Protein AF-A0A131Z9B3-F1 (afdb_monomer)

Mean predicted aligned error: 13.06 Å

Structure (mmCIF, N/CA/C/O backbone):
data_AF-A0A131Z9B3-F1
#
_entry.id   AF-A0A131Z9B3-F1
#
loop_
_atom_site.group_PDB
_atom_site.id
_atom_site.type_symbol
_atom_site.label_atom_id
_atom_site.label_alt_id
_atom_site.label_comp_id
_atom_site.label_asym_id
_atom_site.label_entity_id
_atom_site.label_seq_id
_atom_site.pdbx_PDB_ins_code
_atom_site.Cartn_x
_atom_site.Cartn_y
_atom_site.Cartn_z
_atom_site.occupancy
_atom_site.B_iso_or_equiv
_atom_site.auth_seq_id
_atom_site.auth_comp_id
_atom_site.auth_asym_id
_atom_site.auth_atom_id
_atom_site.pdbx_PDB_model_num
ATOM 1 N N . SER A 1 1 ? 36.585 51.308 -20.147 1.00 36.72 1 SER A N 1
ATOM 2 C CA . SER A 1 1 ? 36.541 50.036 -20.895 1.00 36.72 1 SER A CA 1
ATOM 3 C C . SER A 1 1 ? 36.132 48.936 -19.931 1.00 36.72 1 SER A C 1
ATOM 5 O O . SER A 1 1 ? 36.941 48.475 -19.138 1.00 36.72 1 SER A O 1
ATOM 7 N N . SER A 1 2 ? 34.844 48.601 -19.913 1.00 39.72 2 SER A N 1
ATOM 8 C CA . SER A 1 2 ? 34.264 47.628 -18.982 1.00 39.72 2 SER A CA 1
ATOM 9 C C . SER A 1 2 ? 34.502 46.214 -19.513 1.00 39.72 2 SER A C 1
ATOM 11 O O . SER A 1 2 ? 33.934 45.838 -20.535 1.00 39.72 2 SER A O 1
ATOM 13 N N . GLY A 1 3 ? 35.379 45.453 -18.857 1.00 37.06 3 GLY A N 1
ATOM 14 C CA . GLY A 1 3 ? 35.622 44.047 -19.174 1.00 37.06 3 GLY A CA 1
ATOM 15 C C . GLY A 1 3 ? 34.468 43.186 -18.672 1.00 37.06 3 GLY A C 1
ATOM 16 O O . GLY A 1 3 ? 34.291 43.030 -17.467 1.00 37.06 3 GLY A O 1
ATOM 17 N N . ALA A 1 4 ? 33.668 42.647 -19.591 1.00 42.78 4 ALA A N 1
ATOM 18 C CA . ALA A 1 4 ? 32.653 41.654 -19.276 1.00 42.78 4 ALA A CA 1
ATOM 19 C C . ALA A 1 4 ? 33.339 40.343 -18.860 1.00 42.78 4 ALA A C 1
ATOM 21 O O . ALA A 1 4 ? 34.060 39.730 -19.648 1.00 42.78 4 ALA A O 1
ATOM 22 N N . ALA A 1 5 ? 33.120 39.917 -17.616 1.00 46.53 5 ALA A N 1
ATOM 23 C CA . ALA A 1 5 ? 33.503 38.593 -17.150 1.00 46.53 5 ALA A CA 1
ATOM 24 C C . ALA A 1 5 ? 32.628 37.549 -17.862 1.00 46.53 5 ALA A C 1
ATOM 26 O O . ALA A 1 5 ? 31.458 37.365 -17.531 1.00 46.53 5 ALA A O 1
ATOM 27 N N . VAL A 1 6 ? 33.192 36.887 -18.872 1.00 53.12 6 VAL A N 1
ATOM 28 C CA . VAL A 1 6 ? 32.571 35.736 -19.531 1.00 53.12 6 VAL A CA 1
ATOM 29 C C . VAL A 1 6 ? 32.678 34.552 -18.571 1.00 53.12 6 VAL A C 1
ATOM 31 O O . VAL A 1 6 ? 33.721 33.911 -18.464 1.00 53.12 6 VAL A O 1
ATOM 34 N N . VAL A 1 7 ? 31.609 34.294 -17.818 1.00 51.56 7 VAL A N 1
ATOM 35 C CA . VAL A 1 7 ? 31.485 33.079 -17.003 1.00 51.56 7 VAL A CA 1
ATOM 36 C C . VAL A 1 7 ? 31.405 31.878 -17.959 1.00 51.56 7 VAL A C 1
ATOM 38 O O . VAL A 1 7 ? 30.565 31.888 -18.860 1.00 51.56 7 VAL A O 1
ATOM 41 N N . PRO A 1 8 ? 32.253 30.843 -17.811 1.00 47.38 8 PRO A N 1
ATOM 42 C CA . PRO A 1 8 ? 32.248 29.695 -18.710 1.00 47.38 8 PRO A CA 1
ATOM 43 C C . PRO A 1 8 ? 30.948 28.889 -18.556 1.00 47.38 8 PRO A C 1
ATOM 45 O O . PRO A 1 8 ? 30.702 28.243 -17.536 1.00 47.38 8 PRO A O 1
ATOM 48 N N . THR A 1 9 ? 30.124 28.904 -19.604 1.00 52.09 9 THR A N 1
ATOM 49 C CA . THR A 1 9 ? 28.830 28.205 -19.719 1.00 52.09 9 THR A CA 1
ATOM 50 C C . THR A 1 9 ? 28.930 26.686 -19.528 1.00 52.09 9 THR A C 1
ATOM 52 O O . THR A 1 9 ? 27.989 26.069 -19.031 1.00 52.09 9 THR A O 1
ATOM 55 N N . HIS A 1 10 ? 30.096 26.089 -19.795 1.00 46.84 10 HIS A N 1
ATOM 56 C CA . HIS A 1 10 ? 30.344 24.653 -19.617 1.00 46.84 10 HIS A CA 1
ATOM 57 C C . HIS A 1 10 ? 30.249 24.153 -18.163 1.00 46.84 10 HIS A C 1
ATOM 59 O O . HIS A 1 10 ? 30.003 22.967 -17.937 1.00 46.84 10 HIS A O 1
ATOM 65 N N . VAL A 1 11 ? 30.436 25.022 -17.163 1.00 47.84 11 VAL A N 1
ATOM 66 C CA . VAL A 1 11 ? 30.339 24.625 -15.744 1.00 47.84 11 VAL A CA 1
ATOM 67 C C . VAL A 1 11 ? 28.879 24.595 -15.280 1.00 47.84 11 VAL A C 1
ATOM 69 O O . VAL A 1 11 ? 28.500 23.750 -14.467 1.00 47.84 11 VAL A O 1
ATOM 72 N N . VAL A 1 12 ? 28.040 25.468 -15.846 1.00 46.88 12 VAL A N 1
ATOM 73 C CA . VAL A 1 12 ? 26.633 25.619 -15.455 1.00 46.88 12 VAL A CA 1
ATOM 74 C C . VAL A 1 12 ? 25.796 24.433 -15.947 1.00 46.88 12 VAL A C 1
ATOM 76 O O . VAL A 1 12 ? 25.073 23.843 -15.143 1.00 46.88 12 VAL A O 1
ATOM 79 N N . GLU A 1 13 ? 25.962 23.999 -17.204 1.00 48.81 13 GLU A N 1
ATOM 80 C CA . GLU A 1 13 ? 25.230 22.843 -17.761 1.00 48.81 13 GLU A CA 1
ATOM 81 C C . GLU A 1 13 ? 25.538 21.528 -17.026 1.00 48.81 13 GLU A C 1
ATOM 83 O O . GLU A 1 13 ? 24.637 20.735 -16.749 1.00 48.81 13 GLU A O 1
ATOM 88 N N . SER A 1 14 ? 26.799 21.306 -16.635 1.00 47.00 14 SER A N 1
ATOM 89 C CA . SER A 1 14 ? 27.214 20.088 -15.919 1.00 47.00 14 SER A CA 1
ATOM 90 C C . SER A 1 14 ? 26.581 19.983 -14.524 1.00 47.00 14 SER A C 1
ATOM 92 O O . SER A 1 14 ? 26.219 18.892 -14.076 1.00 47.00 14 SER A O 1
ATOM 94 N N . MET A 1 15 ? 26.397 21.114 -13.835 1.00 49.16 15 MET A N 1
ATOM 95 C CA . MET A 1 15 ? 25.743 21.156 -12.522 1.00 49.16 15 MET A CA 1
ATOM 96 C C . MET A 1 15 ? 24.228 20.936 -12.620 1.00 49.16 15 MET A C 1
ATOM 98 O O . MET A 1 15 ? 23.665 20.225 -11.785 1.00 49.16 15 MET A O 1
ATOM 102 N N . THR A 1 16 ? 23.568 21.473 -13.654 1.00 56.00 16 THR A N 1
ATOM 103 C CA . THR A 1 16 ? 22.118 21.285 -13.843 1.00 56.00 16 THR A CA 1
ATOM 104 C C . THR A 1 16 ? 21.785 19.842 -14.222 1.00 56.00 16 THR A C 1
ATOM 106 O O . THR A 1 16 ? 20.843 19.265 -13.681 1.00 56.00 16 THR A O 1
ATOM 109 N N . LEU A 1 17 ? 22.600 19.218 -15.081 1.00 57.00 17 LEU A N 1
ATOM 110 C CA . LEU A 1 17 ? 22.405 17.832 -15.512 1.00 57.00 17 LEU A CA 1
ATOM 111 C C . LEU A 1 17 ? 22.572 16.839 -14.349 1.00 57.00 17 LEU A C 1
ATOM 113 O O . LEU A 1 17 ? 21.768 15.922 -14.189 1.00 57.00 17 LEU A O 1
ATOM 117 N N . LYS A 1 18 ? 23.580 17.053 -13.489 1.00 57.09 18 LYS A N 1
ATOM 118 C CA . LYS A 1 18 ? 23.799 16.242 -12.279 1.00 57.09 18 LYS A CA 1
ATOM 119 C C . LYS A 1 18 ? 22.668 16.413 -11.263 1.00 57.09 18 LYS A C 1
ATOM 121 O O . LYS A 1 18 ? 22.209 15.420 -10.703 1.00 57.09 18 LYS A O 1
ATOM 126 N N . GLY A 1 19 ? 22.182 17.640 -11.059 1.00 62.81 19 GLY A N 1
ATOM 127 C CA . GLY A 1 19 ? 21.039 17.916 -10.182 1.00 62.81 19 GLY A CA 1
ATOM 128 C C . GLY A 1 19 ? 19.744 17.254 -10.663 1.00 62.81 19 GLY A C 1
ATOM 129 O O . GLY A 1 19 ? 19.038 16.635 -9.868 1.00 62.81 19 GLY A O 1
ATOM 130 N N . LEU A 1 20 ? 19.473 17.299 -11.971 1.00 68.00 20 LEU A N 1
ATOM 131 C CA . LEU A 1 20 ? 18.334 16.610 -12.587 1.00 68.00 20 LEU A CA 1
ATOM 132 C C . LEU A 1 20 ? 18.451 15.085 -12.470 1.00 68.00 20 LEU A C 1
ATOM 134 O O . LEU A 1 20 ? 17.455 14.419 -12.196 1.00 68.00 20 LEU A O 1
ATOM 138 N N . PHE A 1 21 ? 19.658 14.530 -12.604 1.00 71.62 21 PHE A N 1
ATOM 139 C CA . PHE A 1 21 ? 19.892 13.093 -12.458 1.00 71.62 21 PHE A CA 1
ATOM 140 C C . PHE A 1 21 ? 19.677 12.614 -11.017 1.00 71.62 21 PHE A C 1
ATOM 142 O O . PHE A 1 21 ? 19.010 11.606 -10.791 1.00 71.62 21 PHE A O 1
ATOM 149 N N . ILE A 1 22 ? 20.173 13.365 -10.028 1.00 74.19 22 ILE A N 1
ATOM 150 C CA . ILE A 1 22 ? 19.950 13.075 -8.602 1.00 74.19 22 ILE A CA 1
ATOM 151 C C . ILE A 1 22 ? 18.462 13.201 -8.259 1.00 74.19 22 ILE A C 1
ATOM 153 O O . ILE A 1 22 ? 17.910 12.325 -7.596 1.00 74.19 22 ILE A O 1
ATOM 157 N N . GLY A 1 23 ? 17.793 14.247 -8.753 1.00 72.25 23 GLY A N 1
ATOM 158 C CA . GLY A 1 23 ? 16.352 14.429 -8.583 1.00 72.25 23 GLY A CA 1
ATOM 159 C C . GLY A 1 23 ? 15.547 13.275 -9.183 1.00 72.25 23 GLY A C 1
ATOM 160 O O . GLY A 1 23 ? 14.670 12.730 -8.519 1.00 72.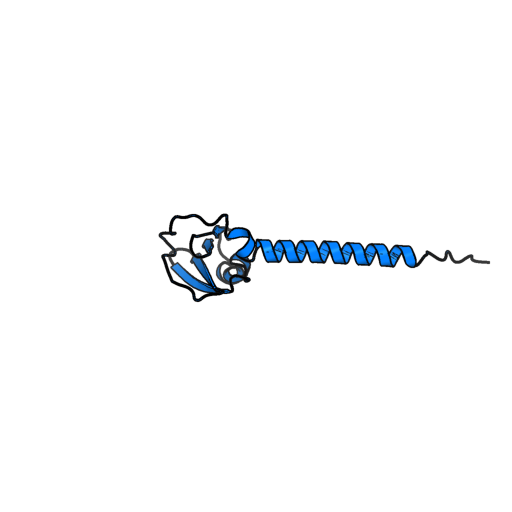25 23 GLY A O 1
ATOM 161 N N . TYR A 1 24 ? 15.890 12.843 -10.398 1.00 73.31 24 TYR A N 1
ATOM 162 C CA . TYR A 1 24 ? 15.264 11.701 -11.062 1.00 73.31 24 TYR A CA 1
ATOM 163 C C . TYR A 1 24 ? 15.501 10.392 -10.302 1.00 73.31 24 TYR A C 1
ATOM 165 O O . TYR A 1 24 ? 14.560 9.622 -10.112 1.00 73.31 24 TYR A O 1
ATOM 173 N N . LEU A 1 25 ? 16.720 10.142 -9.817 1.00 72.81 25 LEU A N 1
ATOM 174 C CA . LEU A 1 25 ? 17.028 8.965 -9.001 1.00 72.81 25 LEU A CA 1
ATOM 175 C C . LEU A 1 25 ? 16.253 8.966 -7.682 1.00 72.81 25 LEU A C 1
ATOM 177 O O . LEU A 1 25 ? 15.694 7.935 -7.317 1.00 72.81 25 LEU A O 1
ATOM 181 N N . LEU A 1 26 ? 16.157 10.109 -6.999 1.00 74.94 26 LEU A N 1
ATOM 182 C CA . LEU A 1 26 ? 15.358 10.243 -5.781 1.00 74.94 26 LEU A CA 1
ATOM 183 C C . LEU A 1 26 ? 13.871 10.023 -6.058 1.00 74.94 26 LEU A C 1
ATOM 185 O O . LEU A 1 26 ? 13.224 9.306 -5.301 1.00 74.94 26 LEU A O 1
ATOM 189 N N . LEU A 1 27 ? 13.332 10.568 -7.152 1.00 71.19 27 LEU A N 1
ATOM 190 C CA . LEU A 1 27 ? 11.934 10.360 -7.535 1.00 71.19 27 LEU A CA 1
ATOM 191 C C . LEU A 1 27 ? 11.649 8.898 -7.888 1.00 71.19 27 LEU A C 1
ATOM 193 O O . LEU A 1 27 ? 10.620 8.363 -7.486 1.00 71.19 27 LEU A O 1
ATOM 197 N N . ASN A 1 28 ? 12.563 8.237 -8.601 1.00 62.12 28 ASN A N 1
ATOM 198 C CA . ASN A 1 28 ? 12.454 6.814 -8.913 1.00 62.12 28 ASN A CA 1
ATOM 199 C C . ASN A 1 28 ? 12.589 5.959 -7.661 1.00 62.12 28 ASN A C 1
ATOM 201 O O . ASN A 1 28 ? 11.846 4.998 -7.518 1.00 62.12 28 ASN A O 1
ATOM 205 N N . PHE A 1 29 ? 13.477 6.317 -6.734 1.00 63.84 29 PHE A N 1
ATOM 206 C CA . PHE A 1 29 ? 13.610 5.623 -5.461 1.00 63.84 29 PHE A CA 1
ATOM 207 C C . PHE A 1 29 ? 12.360 5.814 -4.604 1.00 63.84 29 PHE A C 1
ATOM 209 O O . PHE A 1 29 ? 11.817 4.833 -4.118 1.00 63.84 29 PHE A O 1
ATOM 216 N N . LEU A 1 30 ? 11.828 7.031 -4.482 1.00 62.19 30 LEU A N 1
ATOM 217 C CA . LEU A 1 30 ? 10.552 7.311 -3.814 1.00 62.19 30 LEU A CA 1
ATOM 218 C C . LEU A 1 30 ? 9.402 6.548 -4.475 1.00 62.19 30 LEU A C 1
ATOM 220 O O . LEU A 1 30 ? 8.630 5.889 -3.787 1.00 62.19 30 LEU A O 1
ATOM 224 N N . SER A 1 31 ? 9.307 6.564 -5.803 1.00 61.12 31 SER A N 1
ATOM 225 C CA . SER A 1 31 ? 8.303 5.811 -6.561 1.00 61.12 31 SER A CA 1
ATOM 226 C C . SER A 1 31 ? 8.453 4.305 -6.344 1.00 61.12 31 SER A C 1
ATOM 228 O O . SER A 1 31 ? 7.480 3.623 -6.050 1.00 61.12 31 SER A O 1
ATOM 230 N N . ALA A 1 32 ? 9.673 3.776 -6.387 1.00 57.94 32 ALA A N 1
ATOM 231 C CA . ALA A 1 32 ? 9.958 2.365 -6.167 1.00 57.94 32 ALA A CA 1
ATOM 232 C C . ALA A 1 32 ? 9.673 1.946 -4.718 1.00 57.94 32 ALA A C 1
ATOM 234 O O . ALA A 1 32 ? 9.099 0.887 -4.490 1.00 57.94 32 ALA A O 1
ATOM 235 N N . THR A 1 33 ? 10.030 2.789 -3.746 1.00 58.62 33 THR A N 1
ATOM 236 C CA . THR A 1 33 ? 9.814 2.582 -2.301 1.00 58.62 33 THR A CA 1
ATOM 237 C C . THR A 1 33 ? 8.360 2.815 -1.928 1.00 58.62 33 THR A C 1
ATOM 239 O O . THR A 1 33 ? 7.928 2.488 -0.834 1.00 58.62 33 THR A O 1
ATOM 242 N N . THR A 1 34 ? 7.557 3.380 -2.815 1.00 57.59 34 THR A N 1
ATOM 243 C CA . THR A 1 34 ? 6.125 3.532 -2.586 1.00 57.59 34 THR A CA 1
ATOM 244 C C . THR A 1 34 ? 5.327 2.497 -3.375 1.00 57.59 34 THR A C 1
ATOM 246 O O . THR A 1 34 ? 4.301 2.036 -2.882 1.00 57.59 34 THR A O 1
ATOM 249 N N . SER A 1 35 ? 5.827 2.053 -4.528 1.00 54.84 35 SER A N 1
ATOM 250 C CA . SER A 1 35 ? 5.351 0.892 -5.274 1.00 54.84 35 SER A CA 1
ATOM 251 C C . SER A 1 35 ? 5.679 -0.395 -4.516 1.00 54.84 35 SER A C 1
ATOM 253 O O . SER A 1 35 ? 6.781 -0.573 -4.007 1.00 54.84 35 SER A O 1
ATOM 255 N N . GLY A 1 36 ? 4.754 -1.342 -4.417 1.00 58.44 36 GLY A N 1
ATOM 256 C CA . GLY A 1 36 ? 4.917 -2.541 -3.585 1.00 58.44 36 GLY A CA 1
ATOM 257 C C . GLY A 1 36 ? 5.997 -3.536 -4.045 1.00 58.44 36 GLY A C 1
ATOM 258 O O . GLY A 1 36 ? 6.020 -4.657 -3.532 1.00 58.44 36 GLY A O 1
ATOM 259 N N . LEU A 1 37 ? 6.856 -3.176 -5.014 1.00 59.53 37 LEU A N 1
ATOM 260 C CA . LEU A 1 37 ? 7.902 -4.031 -5.580 1.00 59.53 37 LEU A CA 1
ATOM 261 C C . LEU A 1 37 ? 9.097 -4.224 -4.645 1.00 59.53 37 LEU A C 1
ATOM 263 O O . LEU A 1 37 ? 9.443 -5.369 -4.361 1.00 59.53 37 LEU A O 1
ATOM 267 N N . LEU A 1 38 ? 9.689 -3.136 -4.135 1.00 60.75 38 LEU A N 1
ATOM 268 C CA . LEU A 1 38 ? 10.824 -3.210 -3.196 1.00 60.75 38 LEU A CA 1
ATOM 269 C C . LEU A 1 38 ? 10.449 -3.919 -1.889 1.00 60.75 38 LEU A C 1
ATOM 271 O O . LEU A 1 38 ? 11.287 -4.482 -1.194 1.00 60.75 38 LEU A O 1
ATOM 275 N N . TRP A 1 39 ? 9.158 -3.936 -1.588 1.00 60.81 39 TRP A N 1
ATOM 276 C CA . TRP A 1 39 ? 8.597 -4.471 -0.363 1.00 60.81 39 TRP A CA 1
ATOM 277 C C . TRP A 1 39 ? 8.202 -5.945 -0.429 1.00 60.81 39 TRP A C 1
ATOM 279 O O . TRP A 1 39 ? 7.888 -6.524 0.609 1.00 60.81 39 TRP A O 1
ATOM 289 N N . ARG A 1 40 ? 8.219 -6.573 -1.615 1.00 65.44 40 ARG A N 1
ATOM 290 C CA . ARG A 1 40 ? 7.932 -8.011 -1.779 1.00 65.44 40 ARG A CA 1
ATOM 291 C C . ARG A 1 40 ? 8.714 -8.918 -0.813 1.00 65.44 40 ARG A C 1
ATOM 293 O O . ARG A 1 40 ? 8.060 -9.753 -0.192 1.00 65.44 40 ARG A O 1
ATOM 300 N N . PRO A 1 41 ? 10.043 -8.778 -0.631 1.00 66.25 41 PRO A N 1
ATOM 301 C CA . PRO A 1 41 ? 10.791 -9.623 0.306 1.00 66.25 41 PRO A CA 1
ATOM 302 C C . PRO A 1 41 ? 10.468 -9.348 1.783 1.00 66.25 41 PRO A C 1
ATOM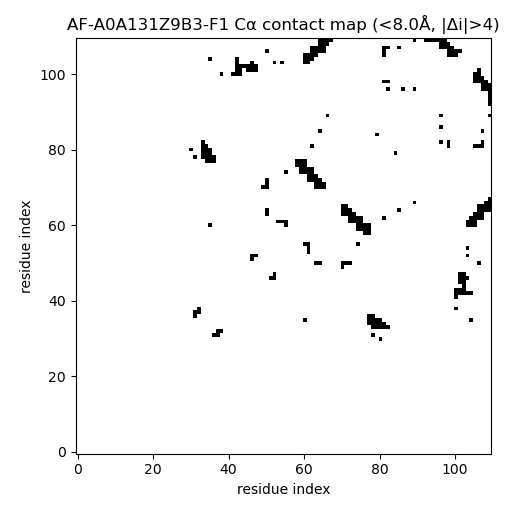 304 O O . PRO A 1 41 ? 10.652 -10.227 2.618 1.00 66.25 41 PRO A O 1
ATOM 307 N N . PHE A 1 42 ? 9.942 -8.165 2.107 1.00 68.00 42 PHE A N 1
ATOM 308 C CA . PHE A 1 42 ? 9.574 -7.767 3.470 1.00 68.00 42 PHE A CA 1
ATOM 309 C C . PHE A 1 42 ? 8.097 -8.025 3.797 1.00 68.00 42 PHE A C 1
ATOM 311 O O . PHE A 1 42 ? 7.616 -7.598 4.848 1.00 68.00 42 PHE A O 1
ATOM 318 N N . ARG A 1 43 ? 7.347 -8.699 2.912 1.00 70.69 43 ARG A N 1
ATOM 319 C CA . ARG A 1 43 ? 5.933 -8.975 3.176 1.00 70.69 43 ARG A CA 1
ATOM 320 C C . ARG A 1 43 ? 5.790 -9.985 4.314 1.00 70.69 43 ARG A C 1
ATOM 322 O O . ARG A 1 43 ? 6.384 -11.066 4.251 1.00 70.69 43 ARG A O 1
ATOM 329 N N . PRO A 1 44 ? 4.970 -9.682 5.332 1.00 68.75 44 PRO A N 1
ATOM 330 C CA . PRO A 1 44 ? 4.694 -10.634 6.393 1.00 68.75 44 PRO A CA 1
ATOM 331 C C . PRO A 1 44 ? 4.026 -11.894 5.822 1.00 68.75 44 PRO A C 1
ATOM 333 O O . PRO A 1 44 ? 3.200 -11.825 4.912 1.00 68.75 44 PRO A O 1
ATOM 336 N N . LYS A 1 45 ? 4.386 -13.063 6.366 1.00 71.31 45 LYS A N 1
ATOM 337 C CA . LYS A 1 45 ? 3.801 -14.360 5.968 1.00 71.31 45 LYS A CA 1
ATOM 338 C C . LYS A 1 45 ? 2.377 -14.553 6.502 1.00 71.31 45 LYS A C 1
ATOM 340 O O . LYS A 1 45 ? 1.637 -15.389 5.984 1.00 71.31 45 LYS A O 1
ATOM 345 N N . THR A 1 46 ? 2.003 -13.789 7.524 1.00 71.50 46 THR A N 1
ATOM 346 C CA . THR A 1 46 ? 0.697 -13.853 8.184 1.00 71.50 46 THR A CA 1
ATOM 347 C C . THR A 1 46 ? -0.299 -12.922 7.498 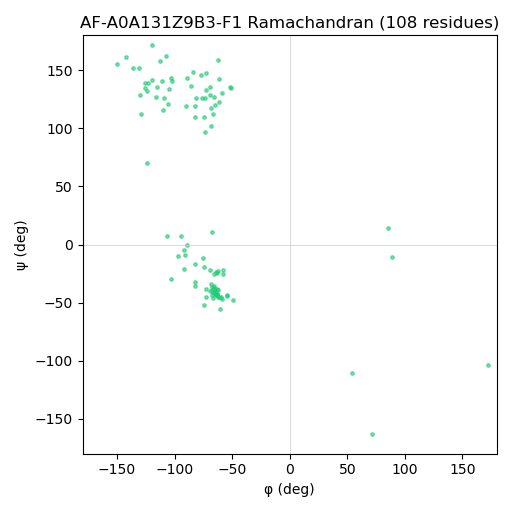1.00 71.50 46 THR A C 1
ATOM 349 O O . THR A 1 46 ? 0.056 -11.836 7.038 1.00 71.50 46 THR A O 1
ATOM 352 N N . ASN A 1 47 ? -1.552 -13.364 7.424 1.00 73.62 47 ASN A N 1
ATOM 353 C CA . ASN A 1 47 ? -2.643 -12.570 6.871 1.00 73.62 47 ASN A CA 1
ATOM 354 C C . ASN A 1 47 ? -3.094 -11.515 7.879 1.00 73.62 47 ASN A C 1
ATOM 356 O O . ASN A 1 47 ? -3.092 -11.772 9.083 1.00 73.62 47 ASN A O 1
ATOM 360 N N . ASP A 1 48 ? -3.505 -10.350 7.386 1.00 75.69 48 ASP A N 1
ATOM 361 C CA . ASP A 1 48 ? -4.030 -9.300 8.250 1.00 75.69 48 ASP A CA 1
ATOM 362 C C . ASP A 1 48 ? -5.513 -9.570 8.550 1.00 75.69 48 ASP A C 1
ATOM 364 O O . ASP A 1 48 ? -6.317 -9.601 7.614 1.00 75.69 48 ASP A O 1
ATOM 368 N N . PRO A 1 49 ? -5.908 -9.752 9.824 1.00 76.19 49 PRO A N 1
ATOM 369 C CA . PRO A 1 49 ? -7.266 -10.172 10.175 1.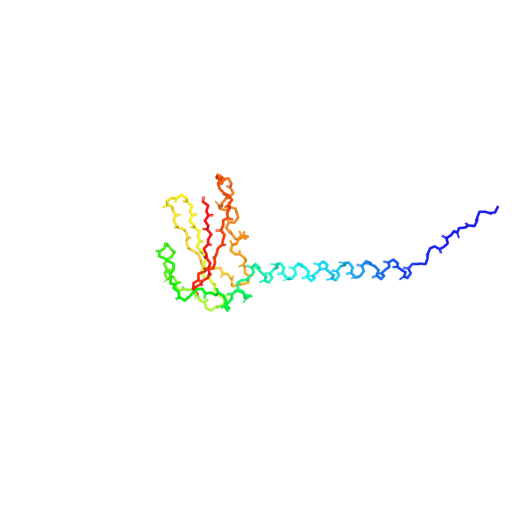00 76.19 49 PRO A CA 1
ATOM 370 C C . PRO A 1 49 ? -8.323 -9.121 9.818 1.00 76.19 49 PRO A C 1
ATOM 372 O O . PRO A 1 49 ? -9.476 -9.467 9.594 1.00 76.19 49 PRO A O 1
ATOM 375 N N . GLN A 1 50 ? -7.934 -7.845 9.743 1.00 77.56 50 GLN A N 1
ATOM 376 C CA . GLN A 1 50 ? -8.847 -6.741 9.440 1.00 77.56 50 GLN A CA 1
ATOM 377 C C . GLN A 1 50 ? -9.100 -6.573 7.942 1.00 77.56 50 GLN A C 1
ATOM 379 O O . GLN A 1 50 ? -10.206 -6.237 7.546 1.00 77.56 50 GLN A O 1
ATOM 384 N N . CYS A 1 51 ? -8.087 -6.814 7.112 1.00 76.75 51 CYS A N 1
ATOM 385 C CA . CYS A 1 51 ? -8.188 -6.622 5.667 1.00 76.75 51 CYS A CA 1
ATOM 386 C C . CYS A 1 51 ? -8.622 -7.899 4.941 1.00 76.75 51 CYS A C 1
ATOM 388 O O . CYS A 1 51 ? -9.144 -7.818 3.835 1.00 76.75 51 CYS A O 1
ATOM 390 N N . GLY A 1 52 ? -8.446 -9.069 5.562 1.00 73.62 52 GLY A N 1
ATOM 391 C CA . GLY A 1 52 ? -8.818 -10.355 4.984 1.00 73.62 52 GLY A CA 1
ATOM 392 C C . GLY A 1 52 ? -7.907 -10.788 3.833 1.00 73.62 52 GLY A C 1
ATOM 393 O O . GLY A 1 52 ? -6.798 -10.279 3.654 1.00 73.62 52 GLY A O 1
ATOM 394 N N . ASN A 1 53 ? -8.399 -11.753 3.052 1.00 71.44 53 ASN A N 1
ATOM 395 C CA . ASN A 1 53 ? -7.679 -12.387 1.948 1.00 71.44 53 ASN A CA 1
ATOM 396 C C . ASN A 1 53 ? -8.478 -12.248 0.648 1.00 71.44 53 ASN A C 1
ATOM 398 O O . ASN A 1 53 ? -9.034 -13.225 0.148 1.0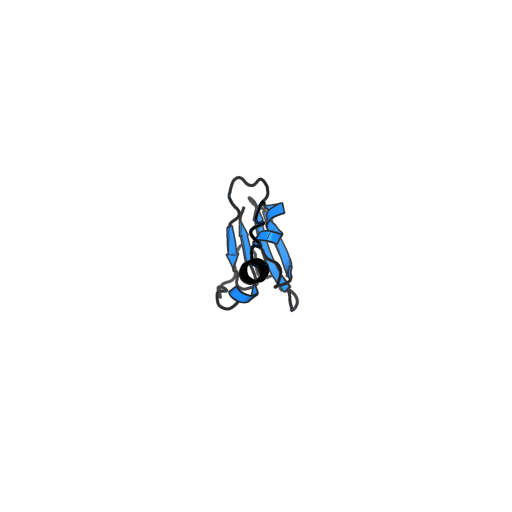0 71.44 53 ASN A O 1
ATOM 402 N N . ALA A 1 54 ? -8.567 -11.035 0.108 1.00 71.38 54 ALA A N 1
ATOM 403 C CA . ALA A 1 54 ? -9.122 -10.849 -1.227 1.00 71.38 54 ALA A CA 1
ATOM 404 C C . ALA A 1 54 ? -8.040 -11.162 -2.272 1.00 71.38 54 ALA A C 1
ATOM 406 O O . ALA A 1 54 ? -6.934 -10.619 -2.227 1.00 71.38 54 ALA A O 1
ATOM 407 N N . TYR A 1 55 ? -8.344 -12.059 -3.211 1.00 75.38 55 TYR A N 1
ATOM 408 C CA . TYR A 1 55 ? -7.450 -12.331 -4.333 1.00 75.38 55 TYR A CA 1
ATOM 409 C C . TYR A 1 55 ? -7.489 -11.161 -5.324 1.00 75.38 55 TYR A C 1
ATOM 411 O O . TYR A 1 55 ? -8.559 -1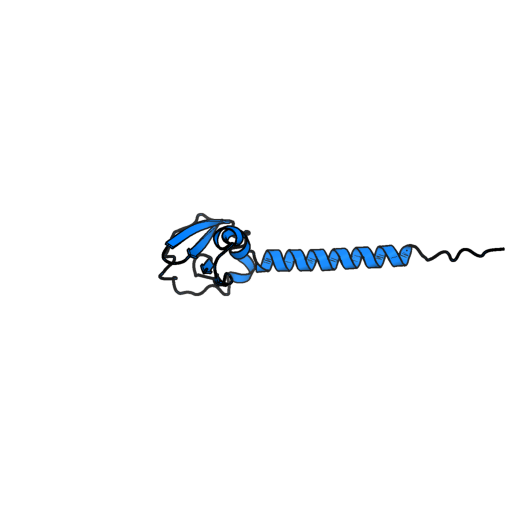0.797 -5.808 1.00 75.38 55 TYR A O 1
ATOM 419 N N . CYS A 1 56 ? -6.321 -10.604 -5.652 1.00 82.12 56 CYS A N 1
ATOM 420 C CA . CYS A 1 56 ? -6.171 -9.633 -6.733 1.00 82.12 56 CYS A CA 1
ATOM 421 C C . CYS A 1 56 ? -5.552 -10.301 -7.969 1.00 82.12 56 CYS A C 1
ATOM 423 O O . CYS A 1 56 ? -4.656 -11.136 -7.819 1.00 82.12 56 CYS A O 1
ATOM 425 N N . PRO A 1 57 ? -5.983 -9.924 -9.187 1.00 84.12 57 PRO A N 1
ATOM 426 C CA . PRO A 1 57 ? -5.422 -10.468 -10.418 1.00 84.12 57 PRO A CA 1
ATOM 427 C C . PRO A 1 57 ? -3.932 -10.122 -10.565 1.00 84.12 57 PRO A C 1
ATOM 429 O O . PRO A 1 57 ? -3.430 -9.164 -9.968 1.00 84.12 57 PRO A O 1
ATOM 432 N N . LEU A 1 58 ? -3.222 -10.908 -11.378 1.00 81.88 58 LEU A N 1
ATOM 433 C CA . LEU A 1 58 ? -1.794 -10.725 -11.651 1.00 81.88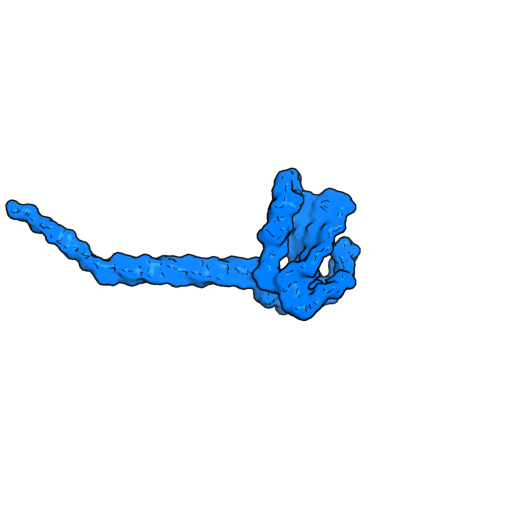 58 LEU A CA 1
ATOM 434 C C . LEU A 1 58 ? -1.470 -9.283 -12.076 1.00 81.88 58 LEU A C 1
ATOM 436 O O . LEU A 1 58 ? -2.158 -8.689 -12.900 1.00 81.88 58 LEU A O 1
ATOM 440 N N . GLY A 1 59 ? -0.403 -8.727 -11.498 1.00 79.12 59 GLY A N 1
ATOM 441 C CA . GLY A 1 59 ? 0.008 -7.333 -11.707 1.00 79.12 59 GLY A CA 1
ATOM 442 C C . GLY A 1 59 ? -0.632 -6.332 -10.737 1.00 79.12 59 GLY A C 1
ATOM 443 O O . GLY A 1 59 ? -0.153 -5.201 -10.634 1.00 79.12 59 GLY A O 1
ATOM 444 N N . ASN A 1 60 ? -1.636 -6.755 -9.966 1.00 84.75 60 ASN A N 1
ATOM 445 C CA . ASN A 1 60 ? -2.247 -5.958 -8.908 1.00 84.75 60 ASN A CA 1
ATOM 446 C C . ASN A 1 60 ? -1.850 -6.469 -7.514 1.00 84.75 60 ASN A C 1
ATOM 448 O O . ASN A 1 60 ? -1.360 -7.582 -7.331 1.00 84.75 60 ASN A O 1
ATOM 452 N N . GLN A 1 61 ? -2.046 -5.619 -6.516 1.00 83.00 61 GLN A N 1
ATOM 453 C CA . GLN A 1 61 ? -1.864 -5.905 -5.103 1.00 83.00 61 GLN A CA 1
ATOM 454 C C . GLN A 1 61 ? -3.093 -5.453 -4.324 1.00 83.00 61 GLN A C 1
ATOM 456 O O . GLN A 1 61 ? -3.777 -4.502 -4.707 1.00 83.00 61 GLN A O 1
ATOM 461 N N . MET A 1 62 ? -3.347 -6.121 -3.208 1.00 87.25 62 MET A N 1
ATOM 462 C CA . MET A 1 62 ? -4.453 -5.769 -2.333 1.00 87.25 62 MET A CA 1
ATOM 463 C C . MET A 1 62 ? -4.102 -4.527 -1.517 1.00 87.25 62 MET A C 1
ATOM 465 O O . MET A 1 62 ? -3.079 -4.494 -0.838 1.00 87.25 62 MET A O 1
ATOM 469 N N . ALA A 1 63 ? -4.948 -3.511 -1.571 1.00 89.12 63 ALA A N 1
ATOM 470 C CA . ALA A 1 63 ? -4.835 -2.302 -0.784 1.00 89.12 63 ALA A CA 1
ATOM 471 C C . ALA A 1 63 ? -6.028 -2.199 0.150 1.00 89.12 63 ALA A C 1
ATOM 473 O O . ALA A 1 63 ? -7.176 -2.267 -0.265 1.00 89.12 63 ALA A O 1
ATOM 474 N N . CYS A 1 64 ? -5.740 -2.029 1.427 1.00 89.88 64 CYS A N 1
ATOM 475 C CA . CYS A 1 64 ? -6.746 -1.937 2.463 1.00 89.88 64 CYS A CA 1
ATOM 476 C C . CYS A 1 64 ? -6.580 -0.622 3.211 1.00 89.88 64 CYS A C 1
ATOM 478 O O . CYS A 1 64 ? -5.451 -0.230 3.508 1.00 89.88 64 CYS A O 1
ATOM 480 N N . VAL A 1 65 ? -7.680 0.047 3.536 1.00 91.25 65 VAL A N 1
ATOM 481 C CA . VAL A 1 65 ? -7.683 1.174 4.462 1.00 91.25 65 VAL A CA 1
ATOM 482 C C . VAL A 1 65 ? -8.682 0.936 5.580 1.00 91.25 65 VAL A C 1
ATOM 484 O O . VAL A 1 65 ? -9.816 0.519 5.352 1.00 91.25 65 VAL A O 1
ATOM 487 N N . ILE A 1 66 ? -8.244 1.208 6.800 1.00 90.31 66 ILE A N 1
ATOM 488 C CA . ILE A 1 66 ? -9.081 1.209 7.991 1.00 90.31 66 ILE A CA 1
ATOM 489 C C . ILE A 1 66 ? -9.296 2.670 8.350 1.00 90.31 66 ILE A C 1
ATOM 491 O O . ILE A 1 66 ? -8.320 3.388 8.562 1.00 90.31 66 ILE A O 1
ATOM 495 N N . ARG A 1 67 ? -10.559 3.096 8.387 1.00 88.94 67 ARG A N 1
ATOM 496 C CA . ARG A 1 67 ? -10.963 4.438 8.806 1.00 88.94 67 ARG A CA 1
ATOM 497 C C . ARG A 1 67 ? -12.059 4.314 9.852 1.00 88.94 67 ARG A C 1
ATOM 499 O O . ARG A 1 67 ? -13.176 3.895 9.541 1.00 88.94 67 ARG A O 1
ATOM 506 N N . LYS A 1 68 ? -11.759 4.702 11.093 1.00 84.62 68 LYS A N 1
ATOM 507 C CA . LYS A 1 68 ? -12.660 4.506 12.247 1.00 84.62 68 LYS A CA 1
ATOM 508 C C . LYS A 1 68 ? -13.071 3.025 12.382 1.00 84.62 68 LYS A C 1
ATOM 510 O O . LYS A 1 68 ? -12.229 2.199 12.712 1.00 84.62 68 LYS A O 1
ATOM 515 N N . ALA A 1 69 ? -14.337 2.692 12.120 1.00 83.38 69 ALA A N 1
ATOM 516 C CA . ALA A 1 69 ? -14.885 1.332 12.176 1.00 83.38 69 ALA A CA 1
ATOM 517 C C . ALA A 1 69 ? -15.169 0.728 10.787 1.00 83.38 69 ALA A C 1
ATOM 519 O O . ALA A 1 69 ? -15.772 -0.337 10.690 1.00 83.38 69 ALA A O 1
ATOM 520 N N . GLN A 1 70 ? -14.771 1.409 9.708 1.00 86.94 70 GLN A N 1
ATOM 521 C CA . GLN A 1 70 ? -14.960 0.932 8.341 1.00 86.94 70 GLN A CA 1
ATOM 522 C C . GLN A 1 70 ? -13.640 0.429 7.764 1.00 86.94 70 GLN A C 1
ATOM 524 O O . GLN A 1 70 ? -12.608 1.096 7.864 1.00 86.94 70 GLN A O 1
ATOM 529 N N . VAL A 1 71 ? -13.701 -0.740 7.131 1.00 89.62 71 VAL A N 1
ATOM 530 C CA . VAL A 1 71 ? -12.603 -1.303 6.347 1.00 89.62 71 VAL A CA 1
ATOM 531 C C . VAL A 1 71 ? -12.992 -1.224 4.880 1.00 89.62 71 VAL A C 1
ATOM 533 O O . VAL A 1 71 ? -14.059 -1.697 4.495 1.00 89.62 71 VAL A O 1
ATOM 536 N N . GLN A 1 72 ? -12.133 -0.622 4.067 1.00 89.75 72 GLN A N 1
ATOM 537 C CA . GLN A 1 72 ? -12.268 -0.615 2.614 1.00 89.75 72 GLN A CA 1
ATOM 538 C C . GLN A 1 72 ? -11.099 -1.378 2.007 1.00 89.75 72 GLN A C 1
ATOM 540 O O . GLN A 1 72 ? -9.953 -1.209 2.423 1.00 89.75 72 GLN A O 1
ATOM 545 N N . THR A 1 73 ? -11.392 -2.224 1.027 1.00 89.25 73 THR A N 1
ATOM 546 C CA . THR A 1 73 ? -10.403 -3.057 0.342 1.00 89.25 73 THR A CA 1
ATOM 547 C C . THR A 1 73 ? -10.563 -2.912 -1.159 1.00 89.25 73 THR A C 1
ATOM 549 O O . THR A 1 73 ? -11.655 -3.115 -1.682 1.00 89.25 73 THR A O 1
ATOM 552 N N . GLU A 1 74 ? -9.470 -2.625 -1.854 1.00 90.00 74 GLU A N 1
ATOM 553 C CA . GLU A 1 74 ? -9.421 -2.486 -3.305 1.00 90.00 74 GLU A CA 1
ATOM 554 C C . GLU A 1 74 ? -8.188 -3.192 -3.868 1.00 90.00 74 GLU A C 1
ATOM 556 O O . GLU A 1 74 ? -7.154 -3.308 -3.210 1.00 90.00 74 GLU A O 1
ATOM 561 N N . CYS A 1 75 ? -8.273 -3.652 -5.113 1.00 88.06 75 CYS A N 1
ATOM 562 C CA . CYS A 1 75 ? -7.099 -4.106 -5.847 1.00 88.06 75 CYS A CA 1
ATOM 563 C C . CYS A 1 75 ? -6.504 -2.927 -6.612 1.00 88.06 75 CYS A C 1
ATOM 565 O O . CYS A 1 75 ? -7.146 -2.367 -7.498 1.00 88.06 75 CYS A O 1
ATOM 567 N N . ILE A 1 76 ? -5.257 -2.581 -6.310 1.00 87.38 76 ILE A N 1
ATOM 568 C CA . ILE A 1 76 ? -4.524 -1.532 -7.022 1.00 87.38 76 ILE A CA 1
ATOM 569 C C . ILE A 1 76 ? -3.367 -2.120 -7.806 1.00 87.38 76 ILE A C 1
ATOM 571 O O . ILE A 1 76 ? -2.853 -3.178 -7.459 1.00 87.38 76 ILE A O 1
ATOM 575 N N . SER A 1 77 ? -2.896 -1.404 -8.824 1.00 85.81 77 SER A N 1
ATOM 576 C CA . SER A 1 77 ? -1.645 -1.763 -9.497 1.00 85.81 77 SER A CA 1
ATOM 577 C C . SER A 1 77 ? -0.517 -1.938 -8.478 1.00 85.81 77 SER A C 1
ATOM 579 O O . SER A 1 77 ? -0.346 -1.103 -7.587 1.00 85.81 77 SER A O 1
ATOM 581 N N . GLN A 1 78 ? 0.287 -2.994 -8.623 1.00 79.31 78 GLN A N 1
ATOM 582 C CA . GLN A 1 78 ? 1.458 -3.232 -7.766 1.00 79.31 78 GLN A CA 1
ATOM 583 C C . GLN A 1 78 ? 2.472 -2.075 -7.805 1.00 79.31 78 GLN A C 1
ATOM 585 O O . GLN A 1 78 ? 3.271 -1.906 -6.883 1.00 79.31 78 GLN A O 1
ATOM 590 N N . TRP A 1 79 ? 2.424 -1.275 -8.874 1.00 78.00 79 TRP A N 1
ATOM 591 C CA . TRP A 1 79 ? 3.257 -0.095 -9.073 1.00 78.00 79 TRP A CA 1
ATOM 592 C C . TRP A 1 79 ? 2.722 1.144 -8.352 1.00 78.00 79 TRP A C 1
ATOM 594 O O . TRP A 1 79 ? 3.446 2.115 -8.159 1.00 78.00 79 TRP A O 1
ATOM 604 N N . LYS A 1 80 ? 1.453 1.122 -7.935 1.00 82.94 80 LYS A N 1
ATOM 605 C CA . LYS A 1 80 ? 0.811 2.237 -7.248 1.00 82.94 80 LYS A CA 1
ATOM 606 C C . LYS A 1 80 ? 1.087 2.162 -5.753 1.00 82.94 80 LYS A C 1
ATOM 608 O O . LYS A 1 80 ? 0.955 1.111 -5.126 1.00 82.94 80 LYS A O 1
ATOM 613 N N . SER A 1 81 ? 1.413 3.310 -5.174 1.00 82.56 81 SER A N 1
ATOM 614 C CA . SER A 1 81 ? 1.577 3.429 -3.733 1.00 82.56 81 SER A CA 1
ATOM 615 C C . SER A 1 81 ? 0.263 3.374 -2.981 1.00 82.56 81 SER A C 1
ATOM 617 O O . SER A 1 81 ? -0.660 4.123 -3.290 1.00 82.56 81 SER A O 1
ATOM 619 N N . CYS A 1 82 ? 0.222 2.563 -1.927 1.00 84.12 82 CYS A N 1
ATOM 620 C CA . CYS A 1 82 ? -0.916 2.492 -1.017 1.00 84.12 82 CYS A CA 1
ATOM 621 C C . CYS A 1 82 ? -1.095 3.774 -0.215 1.00 84.12 82 CYS A C 1
ATOM 623 O O . CYS A 1 82 ? -2.223 4.211 -0.017 1.00 84.12 82 CYS A O 1
ATOM 625 N N . PHE A 1 83 ? 0.017 4.403 0.180 1.00 85.44 83 PHE A N 1
ATOM 626 C CA . PHE A 1 83 ? -0.019 5.695 0.850 1.00 85.44 83 PHE A CA 1
ATOM 627 C C . PHE A 1 83 ? -0.678 6.728 -0.064 1.00 85.44 83 PHE A C 1
ATOM 629 O O . PHE A 1 83 ? -1.698 7.302 0.287 1.00 85.44 83 PHE A O 1
ATOM 636 N N . VAL A 1 84 ? -0.168 6.903 -1.286 1.00 86.44 84 VAL A N 1
ATOM 637 C CA . VAL A 1 84 ? -0.725 7.889 -2.229 1.00 86.44 84 VAL A CA 1
ATOM 638 C C . VAL A 1 84 ? -2.169 7.553 -2.612 1.00 86.44 84 VAL A C 1
ATOM 640 O O . VAL A 1 84 ? -2.999 8.450 -2.730 1.00 86.44 84 VAL A O 1
ATOM 643 N N . HIS A 1 85 ? -2.489 6.268 -2.782 1.00 89.56 85 HIS A N 1
ATOM 644 C CA . HIS A 1 85 ? -3.833 5.824 -3.132 1.00 89.56 85 HIS A CA 1
ATOM 645 C C . HIS A 1 85 ? -4.870 6.172 -2.057 1.00 89.56 85 HIS A C 1
ATOM 647 O O . HIS A 1 85 ? -5.927 6.694 -2.407 1.00 89.56 85 HIS A O 1
ATOM 653 N N . TRP A 1 86 ? -4.551 5.943 -0.779 1.00 89.38 86 TRP A N 1
ATOM 654 C CA . TRP A 1 86 ? -5.464 6.181 0.343 1.00 89.38 86 TRP A CA 1
ATOM 655 C C . TRP A 1 86 ? -5.347 7.569 0.972 1.00 89.38 86 TRP A C 1
ATOM 657 O O . TRP A 1 86 ? -6.157 7.927 1.824 1.00 89.38 86 TRP A O 1
ATOM 667 N N . TYR A 1 87 ? -4.392 8.384 0.522 1.00 87.88 87 TYR A N 1
ATOM 668 C CA . TYR A 1 87 ? -4.140 9.712 1.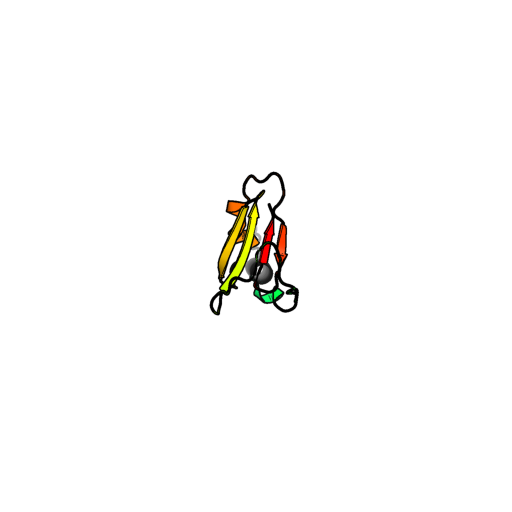074 1.00 87.88 87 TYR A CA 1
ATOM 669 C C . TYR A 1 87 ? -5.386 10.601 1.090 1.00 87.88 87 TYR A C 1
ATOM 671 O O . TYR A 1 87 ? -5.686 11.220 2.106 1.00 87.88 87 TYR A O 1
ATOM 679 N N . ARG A 1 88 ? -6.156 10.616 -0.009 1.00 88.69 88 ARG A N 1
ATOM 680 C CA . ARG A 1 88 ? -7.420 11.368 -0.086 1.00 88.69 88 ARG A CA 1
ATOM 681 C C . ARG A 1 88 ? -8.485 10.816 0.860 1.00 88.69 88 ARG A C 1
ATOM 683 O O . ARG A 1 88 ? -9.217 11.591 1.459 1.00 88.69 88 ARG A O 1
ATOM 690 N N . THR A 1 89 ? -8.557 9.499 1.023 1.00 87.25 89 THR A N 1
ATOM 691 C CA . THR A 1 89 ? -9.536 8.845 1.905 1.00 87.25 89 THR A CA 1
ATOM 692 C C . THR A 1 89 ? -9.254 9.132 3.379 1.00 87.25 89 THR A C 1
ATOM 694 O O . THR A 1 89 ? -10.184 9.289 4.171 1.00 87.25 89 THR A O 1
ATOM 697 N N . CYS A 1 90 ? -7.977 9.250 3.739 1.00 85.44 90 CYS A N 1
ATOM 698 C CA . CYS A 1 90 ? -7.530 9.619 5.079 1.00 85.44 90 CYS A CA 1
ATOM 699 C C . CYS A 1 90 ? -7.380 11.137 5.283 1.00 85.44 90 CYS A C 1
ATOM 701 O O . CYS A 1 90 ? -7.024 11.569 6.382 1.00 85.44 90 CYS A O 1
ATOM 703 N N . TRP A 1 91 ? -7.654 11.953 4.260 1.00 85.56 91 TRP A N 1
ATOM 704 C CA . TRP A 1 91 ? -7.570 13.407 4.354 1.00 85.56 91 TRP A CA 1
ATOM 705 C C . TRP A 1 91 ? -8.627 13.923 5.340 1.00 85.56 91 TRP A C 1
ATOM 707 O O . TRP A 1 91 ? -9.823 13.680 5.176 1.00 85.56 91 TRP A O 1
ATOM 717 N N . GLY A 1 92 ? -8.176 14.600 6.398 1.00 80.19 92 GLY A N 1
ATOM 718 C CA . GLY A 1 92 ? -9.035 15.052 7.497 1.00 80.19 92 GLY A CA 1
ATOM 719 C C . GLY A 1 92 ? -9.279 14.020 8.607 1.00 80.19 92 GLY A C 1
ATOM 720 O O . GLY A 1 92 ? -10.193 14.212 9.405 1.00 80.19 92 GLY A O 1
ATOM 721 N N . SER A 1 93 ? -8.509 12.925 8.678 1.00 80.94 93 SER A N 1
ATOM 722 C CA . SER A 1 93 ? -8.453 12.106 9.902 1.00 80.94 93 SER A CA 1
ATOM 723 C C . SER A 1 93 ? -7.660 12.823 11.003 1.00 80.94 93 SER A C 1
ATOM 725 O O . SER A 1 93 ? -6.703 13.542 10.720 1.00 80.94 93 SER A O 1
ATOM 727 N N . GLU A 1 94 ? -8.036 12.602 12.267 1.00 76.44 94 GLU A N 1
ATOM 728 C CA . GLU A 1 94 ? -7.309 13.109 13.444 1.00 76.44 94 GLU A CA 1
ATOM 729 C C . GLU A 1 94 ? -5.893 12.528 13.548 1.00 76.44 94 GLU A C 1
ATOM 731 O O . GLU A 1 94 ? -5.013 13.124 14.169 1.00 76.44 94 GLU A O 1
ATOM 736 N N . LYS A 1 95 ? -5.662 11.349 12.954 1.00 80.69 95 LYS A N 1
ATOM 737 C CA . LYS A 1 95 ? -4.377 10.651 13.007 1.00 80.69 95 LYS A CA 1
ATOM 738 C C . LYS A 1 95 ? -3.699 10.645 11.647 1.00 80.69 95 LYS A C 1
ATOM 740 O O . LYS A 1 95 ? -4.321 10.418 10.611 1.00 80.69 95 LYS A O 1
ATOM 745 N N . TRP A 1 96 ? -2.380 10.819 11.683 1.00 81.62 96 TRP A N 1
ATOM 746 C CA . TRP A 1 96 ? -1.527 10.628 10.518 1.00 81.62 96 TRP A CA 1
ATOM 74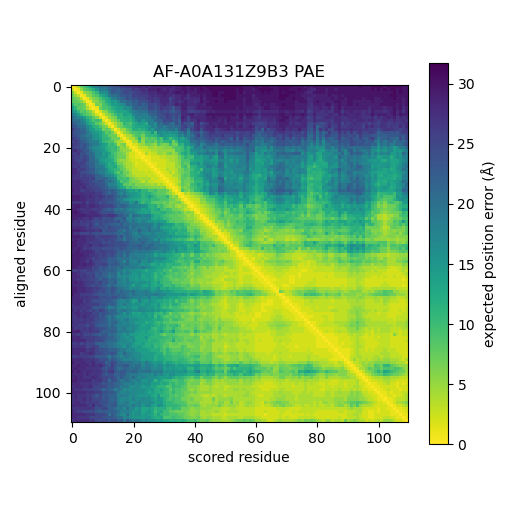7 C C . TRP A 1 96 ? -1.667 9.207 9.980 1.00 81.62 96 TRP A C 1
ATOM 749 O O . TRP A 1 96 ? -1.552 8.234 10.730 1.00 81.62 96 TRP A O 1
ATOM 759 N N . MET A 1 97 ? -1.881 9.110 8.669 1.00 84.56 97 MET A N 1
ATOM 760 C CA . MET A 1 97 ? -2.048 7.836 7.987 1.00 84.56 97 MET A CA 1
ATOM 761 C C . MET A 1 97 ? -0.792 6.978 8.137 1.00 84.56 97 MET A C 1
ATOM 763 O O . MET A 1 97 ? 0.303 7.373 7.730 1.00 84.56 97 MET A O 1
ATOM 767 N N . ARG A 1 98 ? -0.959 5.775 8.688 1.00 85.88 98 ARG A N 1
ATOM 768 C CA . ARG A 1 98 ? 0.117 4.788 8.811 1.00 85.88 98 ARG A CA 1
ATOM 769 C C . ARG A 1 98 ? -0.132 3.633 7.870 1.00 85.88 98 ARG A C 1
ATOM 771 O O . ARG A 1 98 ? -1.094 2.892 8.044 1.00 85.88 98 ARG A O 1
ATOM 778 N N . CYS A 1 99 ? 0.754 3.469 6.897 1.00 84.94 99 CYS A N 1
ATOM 779 C CA . CYS A 1 99 ? 0.709 2.344 5.980 1.00 84.94 99 CYS A CA 1
ATOM 780 C C . CYS A 1 99 ? 1.750 1.292 6.358 1.00 84.94 99 CYS A C 1
ATOM 782 O O . CYS A 1 99 ? 2.867 1.613 6.754 1.00 84.94 99 CYS A O 1
ATOM 784 N N . SER A 1 100 ? 1.374 0.029 6.228 1.00 83.50 100 SER A N 1
ATOM 785 C CA . SER A 1 100 ? 2.232 -1.129 6.442 1.00 83.50 100 SER A CA 1
ATOM 786 C C . SER A 1 100 ? 1.907 -2.201 5.413 1.00 83.50 100 SER A C 1
ATOM 788 O O . SER A 1 100 ? 0.863 -2.176 4.758 1.00 83.50 100 SER A O 1
ATOM 790 N N . LEU A 1 101 ? 2.833 -3.128 5.226 1.00 80.12 101 LEU A N 1
ATOM 791 C CA . LEU A 1 101 ? 2.660 -4.209 4.270 1.00 80.12 101 LEU A CA 1
ATOM 792 C C . LEU A 1 101 ? 1.864 -5.343 4.883 1.00 80.12 101 LEU A C 1
ATOM 794 O O . LEU A 1 101 ? 1.981 -5.637 6.069 1.00 80.12 101 LEU A O 1
ATOM 798 N N . THR A 1 102 ? 1.115 -6.018 4.028 1.00 80.69 102 THR A N 1
ATOM 799 C CA . THR A 1 102 ? 0.447 -7.275 4.341 1.00 80.69 102 THR A CA 1
ATOM 800 C C . THR A 1 102 ? 0.969 -8.352 3.397 1.00 80.69 102 THR A C 1
ATOM 802 O O . THR A 1 102 ? 1.681 -8.067 2.429 1.00 80.69 102 THR A O 1
ATOM 805 N N . ARG A 1 103 ? 0.609 -9.613 3.643 1.00 78.06 103 ARG A N 1
ATOM 806 C CA . ARG A 1 103 ? 0.990 -10.725 2.763 1.00 78.06 103 ARG A CA 1
ATOM 807 C C . ARG A 1 103 ? 0.585 -10.489 1.301 1.00 78.06 103 ARG A C 1
ATOM 809 O O . ARG A 1 103 ? 1.371 -10.726 0.381 1.00 78.06 103 ARG A O 1
ATOM 816 N N . PHE A 1 104 ? -0.634 -9.994 1.088 1.00 78.50 104 PHE A N 1
ATOM 817 C CA . PHE A 1 104 ? -1.237 -9.833 -0.241 1.00 78.50 104 PHE A CA 1
ATOM 818 C C . PHE A 1 104 ? -1.093 -8.419 -0.824 1.00 78.50 104 PHE A C 1
ATOM 820 O O . PHE A 1 104 ? -1.309 -8.215 -2.020 1.00 78.50 104 PHE A O 1
ATOM 827 N N . GLY A 1 105 ? -0.646 -7.455 -0.022 1.00 83.94 105 GLY A N 1
ATOM 828 C CA . GLY A 1 105 ? -0.330 -6.111 -0.484 1.00 83.94 105 GLY A CA 1
ATOM 829 C C . GLY A 1 105 ? -0.031 -5.176 0.677 1.00 83.94 105 GLY A C 1
ATOM 830 O O . GLY A 1 105 ? 1.064 -5.220 1.235 1.00 83.94 105 GLY A O 1
ATOM 831 N N . CYS A 1 106 ? -0.972 -4.311 1.032 1.00 84.94 106 CYS A N 1
ATOM 832 C CA . CYS A 1 106 ? -0.761 -3.258 2.016 1.00 84.94 106 CYS A CA 1
ATOM 833 C C . CYS A 1 106 ? -2.035 -2.899 2.781 1.00 84.94 106 CYS A C 1
ATOM 835 O O . CYS A 1 106 ? -3.155 -3.052 2.291 1.00 84.94 106 CYS A O 1
ATOM 837 N N . LYS A 1 107 ? -1.835 -2.361 3.981 1.00 87.06 107 LYS A N 1
ATOM 838 C CA . LYS A 1 107 ? -2.868 -1.762 4.818 1.00 87.06 107 LYS A CA 1
ATOM 839 C C . LYS A 1 107 ? -2.464 -0.347 5.194 1.00 87.06 107 LYS A C 1
ATOM 841 O O . LYS A 1 107 ? -1.305 -0.108 5.521 1.00 87.06 107 LYS A O 1
ATOM 846 N N . CYS A 1 108 ? -3.409 0.573 5.180 1.00 88.38 108 CYS A N 1
ATOM 847 C CA . CYS A 1 108 ? -3.261 1.918 5.706 1.00 88.38 108 CYS A CA 1
ATOM 848 C C . CYS A 1 108 ? -4.291 2.128 6.813 1.00 88.38 108 CYS A C 1
ATOM 850 O O . CYS A 1 108 ? -5.413 1.643 6.722 1.00 88.38 108 CYS A O 1
ATOM 852 N N . GLN A 1 109 ? -3.908 2.828 7.871 1.00 89.31 109 GLN A N 1
ATOM 853 C CA . GLN A 1 109 ? -4.803 3.152 8.969 1.00 89.31 109 GLN A CA 1
ATOM 854 C C . GLN A 1 109 ? -4.846 4.653 9.189 1.00 89.31 109 GLN A C 1
ATOM 856 O O . GLN A 1 109 ? -3.803 5.308 9.281 1.00 89.31 109 GLN A O 1
ATOM 861 N N . CYS A 1 110 ? -6.074 5.139 9.297 1.00 86.88 110 CYS A N 1
ATOM 862 C CA . CYS A 1 110 ? -6.477 6.461 9.724 1.00 86.88 110 CYS A CA 1
ATOM 863 C C . CYS A 1 110 ? -7.827 6.348 10.473 1.00 86.88 110 CYS A C 1
ATOM 865 O O . CYS A 1 110 ? -8.429 7.410 10.704 1.00 86.88 110 CYS A O 1
#

Foldseek 3Di:
DDDDDPDPPVVVVVVVVVVVVVVVVVVVVVLCVQQCNVCLVVADPDADPQQDDDDDDPQWFWAWEDEPPDIDIDTGGSSHGSCVVCVVVCVPPPDDWDKDHHNRGIYIYD

pLDDT: mean 73.2, std 14.5, range [36.72, 91.25]

Organism: Rhipicephalus appendiculatus (NCBI:txid34631)

Radius of gyration: 21.5 Å; Cα contacts (8 Å, |Δi|>4): 145; chains: 1; bounding box: 52×64×34 Å

Solvent-accessible surface area (backbone atoms only — not comparable to full-atom values): 6408 Å² total; per-residue (Å²): 136,85,81,78,82,80,74,68,65,76,60,56,55,55,52,52,54,52,50,51,49,52,50,50,51,50,52,50,48,52,47,42,74,40,10,53,64,75,44,56,88,71,37,42,91,58,76,45,87,84,70,55,86,70,87,48,62,92,71,37,22,30,35,26,39,38,46,86,93,46,74,48,77,47,69,38,51,33,70,51,28,60,60,72,68,44,43,71,79,41,59,89,40,98,44,80,73,47,68,48,67,27,54,68,37,32,38,32,37,56

Sequence (110 aa):
SSGAAVVPTHVVESMTLKGLFIGYLLLNFLSATTSGLLWRPFRPKTNDPQCGNAYCPLGNQMACVIRKAQVQTECISQWKSCFVHWYRTCWGSEKWMRCSLTRFGCKCQC

Secondary structure (DSSP, 8-state):
--------HHHHHHHHHHHHHHHHHHHHHHHHHHSTTTTGGG--SSPPTTT--PPPPTTEEEEEEEETTEEEEEEEETTS-HHHHHHTTTTT-SS--EEEE-SSEEEEE-

Nearest PDB structures (foldseek):
  5jne-assembly2_E  TM=5.524E-01  e=1.441E+00  Saccharomyces cerevisiae S288C
  2npt-assembly1_D  TM=5.352E-01  e=1.752E+00  Homo sapiens
  8fse-assembly2_B  TM=5.528E-01  e=2.131E+00  Mus musculus
  8t0a-assembly1_A  TM=5.565E-01  e=2.131E+00  Mus musculus
  4zoh-assembly1_C-2  TM=4.624E-01  e=5.315E+00  Sulfurisphaera tokodaii str. 7